Protein AF-A0A815NMY9-F1 (afdb_monomer_lite)

Radius of gyration: 21.34 Å; chains: 1; bounding box: 50×28×68 Å

Foldseek 3Di:
DFDFAAPVRVCVVVVHDDDPVCSVCCVPPVQVPDPQWDWDQDPNGTTIGGRQLDDQDPPNLVRVLVVLVVCVVVVHDFDWLVSQCRVDPVVVSVVSVVVQCVPPQWPWDADPNIITIHGDDPVPDDDDDPVVVVVVVVD

Secondary structure (DSSP, 8-state):
----B-HHHHHHHTT----HHHHHHIIIIITTS-TTEEEEEETTEEEEEE--SS--PSPTTTHHHHHHHHHHHTTPPPEEHHHHHHHS-HHHHHHHHHHHHHSTTEEEEEETTEEEEEE--GGG-----HHHHHHHTT-

Structure (mmCIF, N/CA/C/O backbone):
data_AF-A0A815NMY9-F1
#
_entry.id   AF-A0A815NMY9-F1
#
loop_
_atom_site.group_PDB
_atom_site.id
_atom_site.type_symbol
_atom_site.label_atom_id
_atom_site.label_alt_id
_atom_site.label_comp_id
_atom_site.label_asym_id
_atom_site.label_entity_id
_atom_site.label_seq_id
_atom_site.pdbx_PDB_ins_code
_atom_site.Cartn_x
_atom_site.Cartn_y
_atom_site.Cartn_z
_atom_site.occupancy
_atom_site.B_iso_or_equiv
_atom_site.auth_seq_id
_atom_site.auth_comp_id
_atom_site.auth_asym_id
_atom_site.auth_atom_id
_atom_site.pdbx_PDB_model_num
ATOM 1 N N . GLN A 1 1 ? -2.189 5.456 -15.144 1.00 48.28 1 GLN A N 1
ATOM 2 C CA . GLN A 1 1 ? -1.534 4.223 -15.611 1.00 48.28 1 GLN A CA 1
ATOM 3 C C . GLN A 1 1 ? -0.123 4.649 -15.957 1.00 48.28 1 GLN A C 1
ATOM 5 O O . GLN A 1 1 ? -0.002 5.655 -16.638 1.00 48.28 1 GLN A O 1
ATOM 10 N N . THR A 1 2 ? 0.895 4.048 -15.348 1.00 60.56 2 THR A N 1
ATOM 11 C CA . THR A 1 2 ? 2.294 4.409 -15.610 1.00 60.56 2 THR A CA 1
ATOM 12 C C . THR A 1 2 ? 2.679 3.962 -17.013 1.00 60.56 2 THR A C 1
ATOM 14 O O . THR A 1 2 ? 2.255 2.886 -17.445 1.00 60.56 2 THR A O 1
ATOM 17 N N . ASP A 1 3 ? 3.426 4.806 -17.720 1.00 75.00 3 ASP A N 1
ATOM 18 C CA . ASP A 1 3 ? 3.856 4.519 -19.084 1.00 75.00 3 ASP A CA 1
ATOM 19 C C . ASP A 1 3 ? 4.795 3.312 -19.105 1.00 75.00 3 ASP A C 1
ATOM 21 O O . ASP A 1 3 ? 5.532 3.044 -18.152 1.00 75.00 3 ASP A O 1
ATOM 25 N N . VAL A 1 4 ? 4.726 2.562 -20.199 1.00 82.50 4 VAL A N 1
ATOM 26 C CA . VAL A 1 4 ? 5.595 1.419 -20.469 1.00 82.50 4 VAL A CA 1
ATOM 27 C C . VAL A 1 4 ? 6.827 1.956 -21.194 1.00 82.50 4 VAL A C 1
ATOM 29 O O . VAL A 1 4 ? 6.683 2.470 -22.299 1.00 82.50 4 VAL A O 1
ATOM 32 N N . ILE A 1 5 ? 8.007 1.870 -20.574 1.00 86.56 5 ILE A N 1
ATOM 33 C CA . ILE A 1 5 ? 9.212 2.600 -21.009 1.00 86.56 5 ILE A CA 1
ATOM 34 C C . ILE A 1 5 ? 10.361 1.613 -21.270 1.00 86.56 5 ILE A C 1
ATOM 36 O O . ILE A 1 5 ? 10.485 0.593 -20.587 1.00 86.56 5 ILE A O 1
ATOM 40 N N . LEU A 1 6 ? 11.194 1.885 -22.275 1.00 88.62 6 LEU A N 1
ATOM 41 C CA . LEU A 1 6 ? 12.407 1.106 -22.547 1.00 88.62 6 LEU A CA 1
ATOM 42 C C . LEU A 1 6 ? 13.522 1.433 -21.547 1.00 88.62 6 LEU A C 1
ATOM 44 O O . LEU A 1 6 ? 13.603 2.548 -21.038 1.00 88.62 6 LEU A O 1
ATOM 48 N N . LEU A 1 7 ? 14.436 0.488 -21.308 1.00 84.44 7 LEU A N 1
ATOM 49 C CA . LEU A 1 7 ? 15.607 0.755 -20.462 1.00 84.44 7 LEU A CA 1
ATOM 50 C C . LEU A 1 7 ? 16.412 1.955 -20.982 1.00 84.44 7 LEU A C 1
ATOM 52 O O . LEU A 1 7 ? 16.807 2.810 -20.200 1.00 84.44 7 LEU A O 1
ATOM 56 N N . ASP A 1 8 ? 16.589 2.048 -22.298 1.00 84.44 8 ASP A N 1
ATOM 57 C CA . ASP A 1 8 ? 17.346 3.125 -22.945 1.00 84.44 8 ASP A CA 1
ATOM 58 C C . ASP A 1 8 ? 16.712 4.492 -22.686 1.00 84.44 8 ASP A C 1
ATOM 60 O O . ASP A 1 8 ? 17.407 5.435 -22.320 1.00 84.44 8 ASP A O 1
ATOM 64 N N . GLU A 1 9 ? 15.383 4.567 -22.757 1.00 85.50 9 GLU A N 1
ATOM 65 C CA . GLU A 1 9 ? 14.629 5.780 -22.439 1.00 85.50 9 GLU A CA 1
ATOM 66 C C . GLU A 1 9 ? 14.721 6.134 -20.944 1.00 85.50 9 GLU A C 1
ATOM 68 O O . GLU A 1 9 ? 14.762 7.312 -20.594 1.00 85.50 9 GLU A O 1
ATOM 73 N N . ILE A 1 10 ? 14.761 5.143 -20.042 1.00 85.44 10 ILE A N 1
ATOM 74 C CA . ILE A 1 10 ? 14.959 5.378 -18.600 1.00 85.44 10 ILE A CA 1
ATOM 75 C C . ILE A 1 10 ? 16.356 5.948 -18.343 1.00 85.44 10 ILE A C 1
ATOM 77 O O . ILE A 1 10 ? 16.483 6.911 -17.586 1.00 85.44 10 ILE A O 1
ATOM 81 N N . ILE A 1 11 ? 17.388 5.382 -18.975 1.00 84.06 11 ILE A N 1
ATOM 82 C CA . ILE A 1 11 ? 18.783 5.825 -18.843 1.00 84.06 11 ILE A CA 1
ATOM 83 C C . ILE A 1 11 ? 18.927 7.257 -19.363 1.00 84.06 11 ILE A C 1
ATOM 85 O O . ILE A 1 11 ? 19.458 8.115 -18.655 1.00 84.06 11 ILE A O 1
ATOM 89 N N . GLU A 1 12 ? 18.384 7.526 -20.553 1.00 85.25 12 GLU A N 1
ATOM 90 C CA . GLU A 1 12 ? 18.405 8.843 -21.190 1.00 85.25 12 GLU A CA 1
ATOM 91 C C . GLU A 1 12 ? 17.686 9.895 -20.334 1.00 85.25 12 GLU A C 1
ATOM 93 O O . GLU A 1 12 ? 18.255 10.942 -20.030 1.00 85.25 12 GLU A O 1
ATOM 98 N N . ARG A 1 13 ? 16.467 9.600 -19.856 1.00 84.56 13 ARG A N 1
ATOM 99 C CA . ARG A 1 13 ? 15.689 10.524 -19.005 1.00 84.56 13 ARG A CA 1
ATOM 100 C C . ARG A 1 13 ? 16.311 10.757 -17.633 1.00 84.56 13 ARG A C 1
ATOM 102 O O . ARG A 1 13 ? 16.097 11.813 -17.044 1.00 84.56 13 ARG A O 1
ATOM 109 N N . SER A 1 14 ? 17.038 9.774 -17.111 1.00 80.81 14 SER A N 1
ATOM 110 C CA . SER A 1 14 ? 17.726 9.876 -15.819 1.00 80.81 14 SER A CA 1
ATOM 111 C C . SER A 1 14 ? 19.087 10.569 -15.927 1.00 80.81 14 SER A C 1
ATOM 113 O O . SER A 1 14 ? 19.738 10.769 -14.903 1.00 80.81 14 SER A O 1
ATOM 115 N N . CYS A 1 15 ? 19.526 10.917 -17.145 1.00 79.81 15 CYS A N 1
ATOM 116 C CA . CYS A 1 15 ? 20.859 11.445 -17.436 1.00 79.81 15 CYS A CA 1
ATOM 117 C C . CYS A 1 15 ? 21.987 10.572 -16.851 1.00 79.81 15 CYS A C 1
ATOM 119 O O . CYS A 1 15 ? 23.017 11.088 -16.414 1.00 79.81 15 CYS A O 1
ATOM 121 N N . LEU A 1 16 ? 21.780 9.252 -16.795 1.00 80.44 16 LEU A N 1
ATOM 122 C CA . LEU A 1 16 ? 22.760 8.314 -16.254 1.00 80.44 16 LEU A CA 1
ATOM 123 C C . LEU A 1 16 ? 23.733 7.900 -17.357 1.00 80.44 16 LEU A C 1
ATOM 125 O O . LEU A 1 16 ? 23.320 7.407 -18.404 1.00 80.44 16 LEU A O 1
ATOM 129 N N . THR A 1 17 ? 25.032 8.040 -17.107 1.00 78.75 17 THR A N 1
ATOM 130 C CA . THR A 1 17 ? 26.061 7.446 -17.966 1.00 78.75 17 THR A CA 1
ATOM 131 C C . THR A 1 17 ? 26.354 6.046 -17.448 1.00 78.75 17 THR A C 1
ATOM 133 O O . THR A 1 17 ? 26.934 5.894 -16.376 1.00 78.75 17 THR A O 1
ATOM 136 N N . ILE A 1 18 ? 25.923 5.028 -18.189 1.00 79.38 18 ILE A N 1
ATOM 137 C CA . ILE A 1 18 ? 26.122 3.618 -17.842 1.00 79.38 18 ILE A CA 1
ATOM 138 C C . ILE A 1 18 ? 27.054 3.009 -18.884 1.00 79.38 18 ILE A C 1
ATOM 140 O O . ILE A 1 18 ? 26.853 3.217 -20.084 1.00 79.38 18 ILE A O 1
ATOM 144 N N . ASP A 1 19 ? 28.068 2.271 -18.437 1.00 82.25 19 ASP A N 1
ATOM 145 C CA . ASP A 1 19 ? 28.938 1.528 -19.343 1.00 82.25 19 ASP A CA 1
ATOM 146 C C . ASP A 1 19 ? 28.104 0.469 -20.097 1.00 82.25 19 ASP A C 1
ATOM 148 O O . ASP A 1 19 ? 27.265 -0.206 -19.488 1.00 82.25 19 ASP A O 1
ATOM 152 N N . PRO A 1 20 ? 28.283 0.291 -21.420 1.00 78.00 20 PRO A N 1
ATOM 153 C CA . PRO A 1 20 ? 27.582 -0.746 -22.175 1.00 78.00 20 PRO A CA 1
ATOM 154 C C . PRO A 1 20 ? 27.687 -2.152 -21.563 1.00 78.00 20 PRO A C 1
ATOM 156 O O . PRO A 1 20 ? 26.755 -2.943 -21.715 1.00 78.00 20 PRO A O 1
ATOM 159 N N . SER A 1 21 ? 28.784 -2.453 -20.861 1.00 80.00 21 SER A N 1
ATOM 160 C CA . SER A 1 21 ? 28.983 -3.724 -20.156 1.00 80.00 21 SER A CA 1
ATOM 161 C C . SER A 1 21 ? 28.039 -3.910 -18.958 1.00 80.00 21 SER A C 1
ATOM 163 O O . SER A 1 21 ? 27.520 -5.007 -18.755 1.00 80.00 21 SER A O 1
ATOM 165 N N . ASP A 1 22 ? 27.711 -2.832 -18.244 1.00 80.06 22 ASP A N 1
ATOM 166 C CA . ASP A 1 22 ? 26.804 -2.840 -17.088 1.00 80.06 22 ASP A CA 1
ATOM 167 C C . ASP A 1 22 ? 25.324 -2.795 -17.492 1.00 80.06 22 ASP A C 1
ATOM 169 O O . ASP A 1 22 ? 24.434 -3.139 -16.708 1.00 80.06 22 ASP A O 1
ATOM 173 N N . LYS A 1 23 ? 25.033 -2.397 -18.737 1.00 79.56 23 LYS A N 1
ATOM 174 C CA . LYS A 1 23 ? 23.665 -2.283 -19.261 1.00 79.56 23 LYS A CA 1
ATOM 175 C C . LYS A 1 23 ? 22.922 -3.623 -19.243 1.00 79.56 23 LYS A C 1
ATOM 177 O O . LYS A 1 23 ? 21.722 -3.655 -18.968 1.00 79.56 23 LYS A O 1
ATOM 182 N N . HIS A 1 24 ? 23.628 -4.726 -19.503 1.00 76.56 24 HIS A N 1
ATOM 183 C CA . HIS A 1 24 ? 23.047 -6.067 -19.435 1.00 76.56 24 HIS A CA 1
ATOM 184 C C . HIS A 1 24 ? 22.685 -6.451 -17.994 1.00 76.56 24 HIS A C 1
ATOM 186 O O . HIS A 1 24 ? 21.557 -6.878 -17.742 1.00 76.56 24 HIS A O 1
ATOM 192 N N . SER A 1 25 ? 23.595 -6.213 -17.046 1.00 78.31 25 SER A N 1
ATOM 193 C CA . SER A 1 25 ? 23.379 -6.477 -15.619 1.00 78.31 25 SER A CA 1
ATOM 194 C C . SER A 1 25 ? 22.243 -5.624 -15.047 1.00 78.31 25 SER A C 1
ATOM 196 O O . SER A 1 25 ? 21.405 -6.119 -14.296 1.00 78.31 25 SER A O 1
ATOM 198 N N . LEU A 1 26 ? 22.119 -4.360 -15.467 1.00 74.31 26 LEU A N 1
ATOM 199 C CA . LEU A 1 26 ? 20.978 -3.522 -15.092 1.00 74.31 26 LEU A CA 1
ATOM 200 C C . LEU A 1 26 ? 19.645 -4.097 -15.594 1.00 74.31 26 LEU A C 1
ATOM 202 O O . LEU A 1 26 ? 18.685 -4.190 -14.827 1.00 74.31 26 LEU A O 1
ATOM 206 N N . ALA A 1 27 ? 19.589 -4.499 -16.867 1.00 70.56 27 ALA A N 1
ATOM 207 C CA . ALA A 1 27 ? 18.374 -5.009 -17.499 1.00 70.56 27 ALA A CA 1
ATOM 208 C C . ALA A 1 27 ? 17.897 -6.340 -16.896 1.00 70.56 27 ALA A C 1
ATOM 210 O O . ALA A 1 27 ? 16.692 -6.538 -16.726 1.00 70.56 27 ALA A O 1
ATOM 211 N N . PHE A 1 28 ? 18.830 -7.251 -16.603 1.00 69.38 28 PHE A N 1
ATOM 212 C CA . PHE A 1 28 ? 18.520 -8.635 -16.239 1.00 69.38 28 PHE A CA 1
ATOM 213 C C . PHE A 1 28 ? 18.686 -8.957 -14.756 1.00 69.38 28 PHE A C 1
ATOM 215 O O . PHE A 1 28 ? 17.981 -9.824 -14.254 1.00 69.38 28 PHE A O 1
ATOM 222 N N . GLU A 1 29 ? 19.571 -8.284 -14.031 1.00 73.62 29 GLU A N 1
ATOM 223 C CA . GLU A 1 29 ? 19.781 -8.580 -12.612 1.00 73.62 29 GLU A CA 1
ATOM 224 C C . GLU A 1 29 ? 19.070 -7.550 -11.746 1.00 73.62 29 GLU A C 1
ATOM 226 O O . GLU A 1 29 ? 18.245 -7.909 -10.908 1.00 73.62 29 GLU A O 1
ATOM 231 N N . ALA A 1 30 ? 19.316 -6.260 -11.983 1.00 75.31 30 ALA A N 1
ATOM 232 C CA . ALA A 1 30 ? 18.788 -5.208 -11.120 1.00 75.31 30 ALA A CA 1
ATOM 233 C C . ALA A 1 30 ? 17.283 -4.973 -11.316 1.00 75.31 30 ALA A C 1
ATOM 235 O O . ALA A 1 30 ? 16.560 -4.826 -10.336 1.00 75.31 30 ALA A O 1
ATOM 236 N N . PHE A 1 31 ? 16.788 -4.939 -12.558 1.00 77.94 31 PHE A N 1
ATOM 237 C CA . PHE A 1 31 ? 15.379 -4.618 -12.821 1.00 77.94 31 PHE A CA 1
ATOM 238 C C . PHE A 1 31 ? 14.453 -5.832 -12.677 1.00 77.94 31 PHE A C 1
ATOM 240 O O . PHE A 1 31 ? 13.323 -5.666 -12.226 1.00 77.94 31 PHE A O 1
ATOM 247 N N . LEU A 1 32 ? 14.918 -7.046 -13.000 1.00 75.81 32 LEU A N 1
ATOM 248 C CA . LEU A 1 32 ? 14.118 -8.268 -12.820 1.00 75.81 32 LEU A CA 1
ATOM 249 C C . LEU A 1 32 ? 14.005 -8.703 -11.355 1.00 75.81 32 LEU A C 1
ATOM 251 O O . LEU A 1 32 ? 13.000 -9.301 -10.982 1.00 75.81 32 LEU A O 1
ATOM 255 N N . SER A 1 33 ? 15.006 -8.407 -10.521 1.00 76.06 33 SER A N 1
ATOM 256 C CA . SER A 1 33 ? 14.951 -8.714 -9.084 1.00 76.06 33 SER A CA 1
ATOM 257 C C . SER A 1 33 ? 14.182 -7.673 -8.264 1.00 76.06 33 SER A C 1
ATOM 259 O O . SER A 1 33 ? 13.957 -7.872 -7.070 1.00 76.06 33 SER A O 1
ATOM 261 N N . ASN A 1 34 ? 13.769 -6.562 -8.879 1.00 76.69 34 ASN A N 1
ATOM 262 C CA . ASN A 1 34 ? 13.176 -5.442 -8.171 1.00 76.69 34 ASN A CA 1
ATOM 263 C C . ASN A 1 34 ? 11.647 -5.567 -8.062 1.00 76.69 34 ASN A C 1
ATOM 265 O O . ASN A 1 34 ? 10.926 -5.497 -9.052 1.00 76.69 34 ASN A O 1
ATOM 269 N N . GLU A 1 35 ? 11.138 -5.665 -6.832 1.00 73.75 35 GLU A N 1
ATOM 270 C CA . GLU A 1 35 ? 9.708 -5.853 -6.549 1.00 73.75 35 GLU A CA 1
ATOM 271 C C . GLU A 1 35 ? 8.802 -4.684 -6.985 1.00 73.75 35 GLU A C 1
ATOM 273 O O . GLU A 1 35 ? 7.595 -4.885 -7.160 1.00 73.75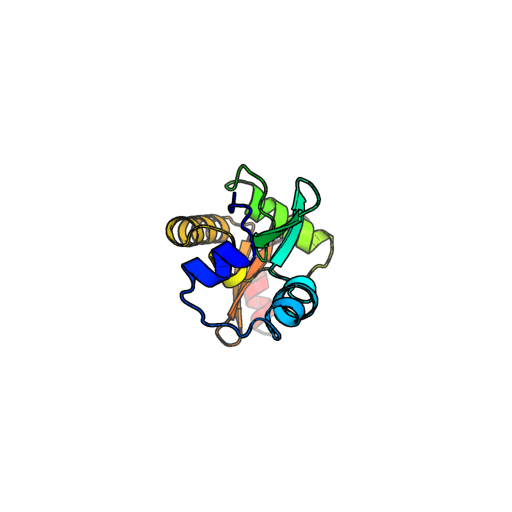 35 GLU A O 1
ATOM 278 N N . ILE A 1 36 ? 9.361 -3.479 -7.172 1.00 76.31 36 ILE A N 1
ATOM 279 C CA . ILE A 1 36 ? 8.628 -2.280 -7.617 1.00 76.31 36 ILE A CA 1
ATOM 280 C C . ILE A 1 36 ? 8.695 -2.055 -9.133 1.00 76.31 36 ILE A C 1
ATOM 282 O O . ILE A 1 36 ? 8.178 -1.055 -9.634 1.00 76.31 36 ILE A O 1
ATOM 286 N N . ILE A 1 37 ? 9.316 -2.968 -9.883 1.00 81.81 37 ILE A N 1
ATOM 287 C CA . ILE A 1 37 ? 9.391 -2.921 -11.344 1.00 81.81 37 ILE A CA 1
ATOM 288 C C . ILE A 1 37 ? 8.694 -4.161 -11.903 1.00 81.81 37 ILE A C 1
ATOM 290 O O . ILE A 1 37 ? 8.953 -5.286 -11.497 1.00 81.81 37 ILE A O 1
ATOM 294 N N . ASP A 1 38 ? 7.774 -3.947 -12.838 1.00 83.75 38 ASP A N 1
ATOM 295 C CA . ASP A 1 38 ? 7.148 -5.005 -13.624 1.00 83.75 38 ASP A CA 1
ATOM 296 C C . ASP A 1 38 ? 7.733 -4.993 -15.037 1.00 83.75 38 ASP A C 1
ATOM 298 O O . ASP A 1 38 ? 7.942 -3.926 -15.627 1.00 83.75 38 ASP A O 1
ATOM 302 N N . VAL A 1 39 ? 7.992 -6.177 -15.589 1.00 84.44 39 VAL A N 1
ATOM 303 C CA . VAL A 1 39 ? 8.556 -6.330 -16.934 1.00 84.44 39 VAL A CA 1
ATOM 304 C C . VAL A 1 39 ? 7.485 -6.870 -17.863 1.00 84.44 39 VAL A C 1
ATOM 306 O O . VAL A 1 39 ? 6.963 -7.968 -17.678 1.00 84.44 39 VAL A O 1
ATOM 309 N N . LYS A 1 40 ? 7.164 -6.093 -18.897 1.00 85.12 40 LYS A N 1
ATOM 310 C CA . LYS A 1 40 ? 6.198 -6.463 -19.929 1.00 85.12 40 LYS A CA 1
ATOM 311 C C . LYS A 1 40 ? 6.909 -6.689 -21.246 1.00 85.12 40 LYS A C 1
ATOM 313 O O . LYS A 1 40 ? 7.613 -5.810 -21.735 1.00 85.12 40 LYS A O 1
ATOM 318 N N . ARG A 1 41 ? 6.663 -7.844 -21.854 1.00 83.06 41 ARG A N 1
ATOM 319 C CA . ARG A 1 41 ? 7.115 -8.130 -23.213 1.00 83.06 41 ARG A CA 1
ATOM 320 C C . ARG A 1 41 ? 6.114 -7.541 -24.205 1.00 83.06 41 ARG A C 1
ATOM 322 O O . ARG A 1 41 ? 4.953 -7.941 -24.216 1.00 83.06 41 ARG A O 1
ATOM 329 N N . VAL A 1 42 ? 6.556 -6.565 -24.992 1.00 83.25 42 VAL A N 1
ATOM 330 C CA . VAL A 1 42 ? 5.754 -5.880 -26.017 1.00 83.25 42 VAL A CA 1
ATOM 331 C C . VAL A 1 42 ? 6.575 -5.876 -27.298 1.00 83.25 42 VAL A C 1
ATOM 333 O O . VAL A 1 42 ? 7.696 -5.376 -27.283 1.00 83.25 42 VAL A O 1
ATOM 336 N N . ASP A 1 43 ? 6.035 -6.451 -28.373 1.00 85.94 43 ASP A N 1
ATOM 337 C CA . ASP A 1 43 ? 6.725 -6.590 -29.667 1.00 85.94 43 ASP A CA 1
ATOM 338 C C . ASP A 1 43 ? 8.101 -7.277 -29.539 1.00 85.94 43 ASP A C 1
ATOM 340 O O . ASP A 1 43 ? 9.101 -6.809 -30.071 1.00 85.94 43 ASP A O 1
ATOM 344 N N . ASP A 1 44 ? 8.165 -8.359 -28.753 1.00 84.25 44 ASP A N 1
ATOM 345 C CA . ASP A 1 44 ? 9.390 -9.111 -28.420 1.00 84.25 44 ASP A CA 1
ATOM 346 C C . ASP A 1 44 ? 10.490 -8.351 -27.664 1.00 84.25 44 ASP A C 1
ATOM 348 O O . ASP A 1 44 ? 11.552 -8.910 -27.386 1.00 84.25 44 ASP A O 1
ATOM 352 N N . ILE A 1 45 ? 10.212 -7.126 -27.223 1.00 84.00 45 ILE A N 1
ATOM 353 C CA . ILE A 1 45 ? 11.136 -6.310 -26.439 1.00 84.00 45 ILE A CA 1
ATOM 354 C C . ILE A 1 45 ? 10.648 -6.229 -24.988 1.00 84.00 45 ILE A C 1
ATOM 356 O O . ILE A 1 45 ? 9.458 -6.034 -24.718 1.00 84.00 45 ILE A O 1
ATOM 360 N N . ASN A 1 46 ? 11.575 -6.364 -24.036 1.00 84.50 46 ASN A N 1
ATOM 361 C CA . ASN A 1 46 ? 11.293 -6.128 -22.622 1.00 84.50 46 ASN A CA 1
ATOM 362 C C . ASN A 1 46 ? 11.137 -4.626 -22.373 1.00 84.50 46 ASN A C 1
ATOM 364 O O . ASN A 1 46 ? 12.066 -3.848 -22.591 1.00 84.50 46 ASN A O 1
ATOM 368 N N . LYS A 1 47 ? 9.961 -4.231 -21.891 1.00 87.31 47 LYS A N 1
ATOM 369 C CA . LYS A 1 47 ? 9.672 -2.875 -21.434 1.00 87.31 47 LYS A CA 1
ATOM 370 C C . LYS A 1 47 ? 9.367 -2.884 -19.942 1.00 87.31 47 LYS A C 1
ATOM 372 O O . LYS A 1 47 ? 8.824 -3.855 -19.414 1.00 87.31 47 LYS A O 1
ATOM 377 N N . PHE A 1 48 ? 9.695 -1.791 -19.273 1.00 86.12 48 PHE A N 1
ATOM 378 C CA . PHE A 1 48 ? 9.644 -1.679 -17.823 1.00 86.12 48 PHE A CA 1
ATOM 379 C C . PHE A 1 48 ? 8.506 -0.757 -17.408 1.00 86.12 48 PHE A C 1
ATOM 381 O O . PHE A 1 48 ? 8.254 0.281 -18.025 1.00 86.12 48 PHE A O 1
ATOM 388 N N . VAL A 1 49 ? 7.795 -1.162 -16.362 1.00 86.00 49 VAL A N 1
ATOM 389 C CA . VAL A 1 49 ? 6.670 -0.424 -15.794 1.00 86.00 49 VAL A CA 1
ATOM 390 C C . VAL A 1 49 ? 6.877 -0.326 -14.297 1.00 86.00 49 VAL A C 1
ATOM 392 O O . VAL A 1 49 ? 7.166 -1.320 -13.639 1.00 86.00 49 VAL A O 1
ATOM 395 N N . TYR A 1 50 ? 6.676 0.862 -13.735 1.00 80.19 50 TYR A N 1
ATOM 396 C CA . TYR A 1 50 ? 6.622 0.994 -12.285 1.00 80.19 50 TYR A CA 1
ATOM 397 C C . TYR A 1 50 ? 5.412 0.234 -11.730 1.00 80.19 50 TYR A C 1
ATOM 399 O O . TYR A 1 50 ? 4.262 0.531 -12.082 1.00 80.19 50 TYR A O 1
ATOM 407 N N . LYS A 1 51 ? 5.691 -0.732 -10.856 1.00 78.06 51 LYS A N 1
ATOM 408 C CA . LYS A 1 51 ? 4.722 -1.514 -10.101 1.00 78.06 51 LYS A CA 1
ATOM 409 C C . LYS A 1 51 ? 4.593 -0.901 -8.707 1.00 78.06 51 LYS A C 1
ATOM 411 O O . LYS A 1 51 ? 5.467 -1.102 -7.866 1.00 78.06 51 LYS A O 1
ATOM 416 N N . PRO A 1 52 ? 3.518 -0.150 -8.436 1.00 70.94 52 PRO A N 1
ATOM 417 C CA . PRO A 1 52 ? 3.318 0.406 -7.110 1.00 70.94 52 PRO A CA 1
ATOM 418 C C . PRO A 1 52 ? 3.139 -0.705 -6.070 1.00 70.94 52 PRO A C 1
ATOM 420 O O . PRO A 1 52 ? 2.620 -1.782 -6.380 1.00 70.94 52 PRO A O 1
ATOM 423 N N . ALA A 1 53 ? 3.503 -0.407 -4.820 1.00 68.06 53 ALA A N 1
ATOM 424 C CA . ALA A 1 53 ? 3.338 -1.314 -3.680 1.00 68.06 53 ALA A CA 1
ATOM 425 C C . ALA A 1 53 ? 1.887 -1.809 -3.525 1.00 68.06 53 ALA A C 1
ATOM 427 O O . ALA A 1 53 ? 1.645 -2.905 -3.016 1.00 68.06 53 ALA A O 1
ATOM 428 N N . ILE A 1 54 ? 0.915 -1.015 -3.995 1.00 71.19 54 ILE A N 1
ATOM 429 C CA . ILE A 1 54 ? -0.497 -1.377 -4.017 1.00 71.19 54 ILE A CA 1
ATOM 430 C C . ILE A 1 54 ? -1.046 -1.291 -5.443 1.00 71.19 54 ILE A C 1
ATOM 432 O O . ILE A 1 54 ? -1.007 -0.257 -6.100 1.00 71.19 54 ILE A O 1
ATOM 436 N N . GLY A 1 55 ? -1.647 -2.375 -5.927 1.00 64.00 55 GLY A N 1
ATOM 437 C CA . GLY A 1 55 ? -2.325 -2.400 -7.224 1.00 64.00 55 GLY A CA 1
ATOM 438 C C . GLY A 1 55 ? -3.755 -1.860 -7.155 1.00 64.00 55 GLY A C 1
ATOM 439 O O . GLY A 1 55 ? -4.697 -2.634 -7.333 1.00 64.00 55 GLY A O 1
ATOM 440 N N . PHE A 1 56 ? -3.961 -0.562 -6.895 1.00 63.59 56 PHE A N 1
ATOM 441 C CA . PHE A 1 56 ? -5.313 0.012 -6.962 1.00 63.59 56 PHE A CA 1
ATOM 442 C C . PHE A 1 56 ? -5.832 -0.032 -8.407 1.00 63.59 56 PHE A C 1
ATOM 444 O O . PHE A 1 56 ? -5.352 0.704 -9.271 1.00 63.59 56 PHE A O 1
ATOM 451 N N . LYS A 1 57 ? -6.834 -0.878 -8.685 1.00 60.22 57 LYS A N 1
ATOM 452 C CA . LYS A 1 57 ? -7.554 -0.828 -9.966 1.00 60.22 57 LYS A CA 1
ATOM 453 C C . LYS A 1 57 ? -8.549 0.335 -9.929 1.00 60.22 57 LYS A C 1
ATOM 455 O O . LYS A 1 57 ? -9.098 0.676 -8.882 1.00 60.22 57 LYS A O 1
ATOM 460 N N . ALA A 1 58 ? -8.762 0.991 -11.066 1.00 52.31 58 ALA A N 1
ATOM 461 C CA . ALA A 1 58 ? -9.774 2.037 -11.159 1.00 52.31 58 ALA A CA 1
ATOM 462 C C . ALA A 1 58 ? -11.187 1.431 -10.979 1.00 52.31 58 ALA A C 1
ATOM 464 O O . ALA A 1 58 ? -11.422 0.335 -11.489 1.00 52.31 58 ALA A O 1
ATOM 465 N N . PRO A 1 59 ? -12.131 2.127 -10.311 1.00 54.06 59 PRO A N 1
ATOM 466 C CA . PRO A 1 59 ? -12.014 3.473 -9.742 1.00 54.06 59 PRO A CA 1
ATOM 467 C C . PRO A 1 59 ? -11.361 3.521 -8.343 1.00 54.06 59 PRO A C 1
ATOM 469 O O . PRO A 1 59 ? -11.779 2.861 -7.394 1.00 54.06 59 PRO A O 1
ATOM 472 N N . ILE A 1 60 ? -10.384 4.425 -8.200 1.00 60.59 60 ILE A N 1
ATOM 473 C CA . ILE A 1 60 ? -9.483 4.578 -7.036 1.00 60.59 60 ILE A CA 1
ATOM 474 C C . ILE A 1 60 ? -10.209 4.957 -5.729 1.00 60.59 60 ILE A C 1
ATOM 476 O O . ILE A 1 60 ? -9.653 4.777 -4.658 1.00 60.59 60 ILE A O 1
ATOM 480 N N . LYS A 1 61 ? -11.442 5.480 -5.763 1.00 60.03 61 LYS A N 1
ATOM 481 C CA . LYS A 1 61 ? -12.141 5.925 -4.537 1.00 60.03 61 LYS A CA 1
ATOM 482 C C . LYS A 1 61 ? -12.648 4.779 -3.657 1.00 60.03 61 LYS A C 1
ATOM 484 O O . LYS A 1 61 ? -12.692 4.935 -2.445 1.00 60.03 61 LYS A O 1
ATOM 489 N N . LEU A 1 62 ? -13.043 3.656 -4.257 1.00 60.12 62 LEU A N 1
ATOM 490 C CA . LEU A 1 62 ? -13.622 2.513 -3.534 1.00 60.12 62 LEU A CA 1
ATOM 491 C C . LEU A 1 62 ? -12.581 1.428 -3.237 1.00 60.12 62 LEU A C 1
ATOM 493 O O . LEU A 1 62 ? -12.716 0.676 -2.276 1.00 60.12 62 LEU A O 1
ATOM 497 N N . TYR A 1 63 ? -11.519 1.390 -4.042 1.00 71.75 63 TYR A N 1
ATOM 498 C CA . TYR A 1 63 ? -10.495 0.357 -3.980 1.00 71.75 63 TYR A CA 1
ATOM 499 C C . TYR A 1 63 ? -9.667 0.327 -2.682 1.00 71.75 63 TYR A C 1
ATOM 501 O O . TYR A 1 63 ? -9.325 -0.766 -2.243 1.00 71.75 63 TYR A O 1
ATOM 509 N N . PRO A 1 64 ? -9.338 1.461 -2.035 1.00 77.62 64 PRO A N 1
ATOM 510 C CA . PRO A 1 64 ? -8.525 1.458 -0.827 1.00 77.62 64 PRO A CA 1
ATOM 511 C C . PRO A 1 64 ? -9.187 0.739 0.343 1.00 77.62 64 PRO A C 1
ATOM 513 O O . PRO A 1 64 ? -8.545 -0.094 0.973 1.00 77.62 64 PRO A O 1
ATOM 516 N N . LEU A 1 65 ? -10.480 0.971 0.584 1.00 84.38 65 LEU A N 1
ATOM 517 C CA . LEU A 1 65 ? -11.198 0.285 1.659 1.00 84.38 65 LEU A CA 1
ATOM 518 C C . LEU A 1 65 ? -11.387 -1.204 1.350 1.00 84.38 65 LEU A C 1
ATOM 520 O O . LEU A 1 65 ? -11.103 -2.044 2.200 1.00 84.38 65 LEU A O 1
ATOM 524 N N . SER A 1 66 ? -11.808 -1.547 0.126 1.00 84.38 66 SER A N 1
ATOM 525 C CA . SER A 1 66 ? -11.959 -2.952 -0.276 1.00 84.38 66 SER A CA 1
ATOM 526 C C . SER A 1 66 ? -10.628 -3.703 -0.261 1.00 84.38 66 SER A C 1
ATOM 528 O O . SER A 1 66 ? -10.595 -4.886 0.057 1.00 84.38 66 SER A O 1
ATOM 530 N N . HIS A 1 67 ? -9.523 -3.025 -0.577 1.00 85.12 67 HIS A N 1
ATOM 531 C CA . HIS A 1 67 ? -8.190 -3.609 -0.517 1.00 85.12 67 HIS A CA 1
ATOM 532 C C . HIS A 1 67 ? -7.741 -3.835 0.928 1.00 85.12 67 HIS A C 1
ATOM 534 O O . HIS A 1 67 ? -7.280 -4.926 1.240 1.00 85.12 67 HIS A O 1
ATOM 540 N N . LEU A 1 68 ? -7.930 -2.860 1.827 1.00 88.38 68 LEU A N 1
ATOM 541 C CA . LEU A 1 68 ? -7.650 -3.042 3.257 1.00 88.38 68 LEU A CA 1
ATOM 542 C C . LEU A 1 68 ? -8.459 -4.206 3.846 1.00 88.38 68 LEU A C 1
ATOM 544 O O . LEU A 1 68 ? -7.899 -5.032 4.562 1.00 88.38 68 LEU A O 1
ATOM 548 N N . LYS A 1 69 ? -9.747 -4.298 3.494 1.00 88.38 69 LYS A N 1
ATOM 549 C CA . LYS A 1 69 ? -10.620 -5.405 3.891 1.00 88.38 69 LYS A CA 1
ATOM 550 C C . LYS A 1 69 ? -10.114 -6.750 3.363 1.00 88.38 69 LYS A C 1
ATOM 552 O O . LYS A 1 69 ? -9.910 -7.664 4.149 1.00 88.38 69 LYS A O 1
ATOM 557 N N . SER A 1 70 ? -9.837 -6.852 2.063 1.00 87.44 70 SER A N 1
ATOM 558 C CA . SER A 1 70 ? -9.336 -8.090 1.452 1.00 87.44 70 SER A CA 1
ATOM 559 C C . SER A 1 70 ? -8.010 -8.547 2.067 1.00 87.44 70 SER A C 1
ATOM 561 O O . SER A 1 70 ? -7.836 -9.733 2.318 1.00 87.44 70 SER A O 1
ATOM 563 N N . ARG A 1 71 ? -7.088 -7.624 2.367 1.00 88.31 71 ARG A N 1
ATOM 564 C CA . ARG A 1 71 ? -5.831 -7.970 3.045 1.00 88.31 71 ARG A CA 1
ATOM 565 C C . ARG A 1 71 ? -6.054 -8.452 4.472 1.00 88.31 71 ARG A C 1
ATOM 567 O O . ARG A 1 71 ? -5.375 -9.378 4.898 1.00 88.31 71 ARG A O 1
ATOM 574 N N . HIS A 1 72 ? -6.987 -7.836 5.198 1.00 88.62 72 HIS A N 1
ATOM 575 C CA . HIS A 1 72 ? -7.377 -8.296 6.528 1.00 88.62 72 HIS A CA 1
ATOM 576 C C . HIS A 1 72 ? -7.940 -9.724 6.479 1.00 88.62 72 HIS A C 1
ATOM 578 O O . HIS A 1 72 ? -7.468 -10.584 7.218 1.00 88.62 72 HIS A O 1
ATOM 584 N N . GLU A 1 73 ? -8.870 -9.991 5.558 1.00 88.06 73 GLU A N 1
ATOM 585 C CA . GLU A 1 73 ? -9.485 -11.311 5.353 1.00 88.06 73 GLU A CA 1
ATOM 586 C C . GLU A 1 73 ? -8.462 -12.383 4.943 1.00 88.06 73 GLU A C 1
ATOM 588 O O . GLU A 1 73 ? -8.547 -13.522 5.394 1.00 88.06 73 GLU A O 1
ATOM 593 N N . SER A 1 74 ? -7.460 -12.016 4.141 1.00 89.62 74 SER A N 1
ATOM 594 C CA . SER A 1 74 ? -6.373 -12.908 3.713 1.00 89.62 74 SER A CA 1
ATOM 595 C C . SER A 1 74 ? -5.204 -12.999 4.708 1.00 89.62 74 SER A C 1
ATOM 597 O O . SER A 1 74 ? -4.200 -13.641 4.403 1.00 89.62 74 SER A O 1
ATOM 599 N N . CYS A 1 75 ? -5.286 -12.337 5.870 1.00 85.44 75 CYS A N 1
ATOM 600 C CA . CYS A 1 75 ? -4.187 -12.211 6.839 1.00 85.44 75 CYS A CA 1
ATOM 601 C C . CYS A 1 75 ? -2.865 -11.711 6.220 1.00 85.44 75 CYS A C 1
ATOM 603 O O . CYS A 1 75 ? -1.768 -12.102 6.624 1.00 85.44 75 CYS A O 1
ATOM 605 N N . GLU A 1 76 ? -2.960 -10.832 5.227 1.00 86.19 76 GLU A N 1
ATOM 606 C CA . GLU A 1 76 ? -1.800 -10.238 4.584 1.00 86.19 76 GLU A CA 1
ATOM 607 C C . GLU A 1 76 ? -1.194 -9.107 5.424 1.00 86.19 76 GLU A C 1
ATOM 609 O O . GLU A 1 76 ? -1.818 -8.528 6.316 1.00 86.19 76 GLU A O 1
ATOM 614 N N . ARG A 1 77 ? 0.042 -8.730 5.077 1.00 84.00 77 ARG A N 1
ATOM 615 C CA . ARG A 1 77 ? 0.734 -7.579 5.664 1.00 84.00 77 ARG A CA 1
ATOM 616 C C . ARG A 1 77 ? -0.141 -6.317 5.637 1.00 84.00 77 ARG A C 1
ATOM 618 O O . ARG A 1 77 ? -0.770 -6.006 4.626 1.00 84.00 77 ARG A O 1
ATOM 625 N N . ALA A 1 78 ? -0.108 -5.566 6.738 1.00 86.44 78 ALA A N 1
ATOM 626 C CA . ALA A 1 78 ? -0.804 -4.292 6.871 1.00 86.44 78 ALA A CA 1
ATOM 627 C C . ALA A 1 78 ? -0.268 -3.228 5.899 1.00 86.44 78 ALA A C 1
ATOM 629 O O . ALA A 1 78 ? 0.928 -3.178 5.596 1.00 86.44 78 ALA A O 1
ATOM 630 N N . VAL A 1 79 ? -1.165 -2.354 5.450 1.00 89.19 79 VAL A N 1
ATOM 631 C CA . VAL A 1 79 ? -0.860 -1.282 4.499 1.00 89.19 79 VAL A CA 1
ATOM 632 C C . VAL A 1 79 ? -0.377 -0.054 5.250 1.00 89.19 79 VAL A C 1
ATOM 634 O O . VAL A 1 79 ? -1.017 0.405 6.195 1.00 89.19 79 VAL A O 1
ATOM 637 N N . THR A 1 80 ? 0.741 0.512 4.818 1.00 90.25 80 THR A N 1
ATOM 638 C CA . THR A 1 80 ? 1.251 1.765 5.367 1.00 90.25 80 THR A CA 1
ATOM 639 C C . THR A 1 80 ? 0.713 2.968 4.602 1.00 90.25 80 THR A C 1
ATOM 641 O O . THR A 1 80 ? 0.327 2.892 3.436 1.00 90.25 80 THR A O 1
ATOM 644 N N . VAL A 1 81 ? 0.724 4.127 5.258 1.00 89.88 81 VAL A N 1
ATOM 645 C CA . VAL A 1 81 ? 0.448 5.411 4.601 1.00 89.88 81 VAL A CA 1
ATOM 646 C C . VAL A 1 81 ? 1.446 5.676 3.464 1.00 89.88 81 VAL A C 1
ATOM 648 O O . VAL A 1 81 ? 1.069 6.248 2.442 1.00 89.88 81 VAL A O 1
ATOM 651 N 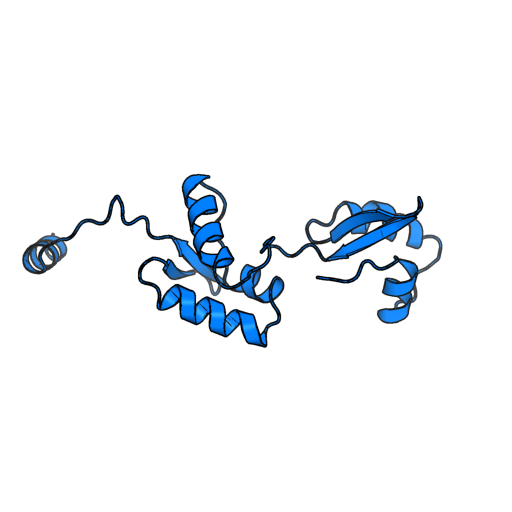N . GLY A 1 82 ? 2.700 5.233 3.626 1.00 87.62 82 GLY A N 1
ATOM 652 C CA . GLY A 1 82 ? 3.727 5.299 2.583 1.00 87.62 82 GLY A CA 1
ATOM 653 C C . GLY A 1 82 ? 3.313 4.531 1.331 1.00 87.62 82 GLY A C 1
ATOM 654 O O . GLY A 1 82 ? 3.275 5.113 0.254 1.00 87.62 82 GLY A O 1
ATOM 655 N N . ASP A 1 83 ? 2.851 3.290 1.498 1.00 85.56 83 ASP A N 1
ATOM 656 C CA . ASP A 1 83 ? 2.426 2.439 0.379 1.00 85.56 83 ASP A CA 1
ATOM 657 C C . ASP A 1 83 ? 1.318 3.104 -0.467 1.00 85.56 83 ASP A C 1
ATOM 659 O O . ASP A 1 83 ? 1.312 3.003 -1.696 1.00 85.56 83 ASP A O 1
ATOM 663 N N . ILE A 1 84 ? 0.389 3.838 0.163 1.00 84.88 84 ILE A N 1
ATOM 664 C CA . ILE A 1 84 ? -0.659 4.593 -0.550 1.00 84.88 84 ILE A CA 1
ATOM 665 C C . ILE A 1 84 ? -0.081 5.809 -1.284 1.00 84.88 84 ILE A C 1
ATOM 667 O O . ILE A 1 84 ? -0.460 6.064 -2.431 1.00 84.88 84 ILE A O 1
ATOM 671 N N . ARG A 1 85 ? 0.821 6.560 -0.641 1.00 85.50 85 ARG A N 1
ATOM 672 C CA . ARG A 1 85 ? 1.471 7.748 -1.223 1.00 85.50 85 ARG A CA 1
ATOM 673 C C . ARG A 1 85 ? 2.386 7.412 -2.398 1.00 85.50 85 ARG A C 1
ATOM 675 O O . ARG A 1 85 ? 2.486 8.223 -3.311 1.00 85.50 85 ARG A O 1
ATOM 682 N N . ASP A 1 86 ? 2.992 6.231 -2.389 1.00 79.44 86 ASP A N 1
ATOM 683 C CA . ASP A 1 86 ? 3.840 5.742 -3.481 1.00 79.44 86 ASP A CA 1
ATOM 684 C C . ASP A 1 86 ? 3.001 5.228 -4.661 1.00 79.44 86 ASP A C 1
ATOM 686 O O . ASP A 1 86 ? 3.423 5.254 -5.815 1.00 79.44 86 ASP A O 1
ATOM 690 N N . THR A 1 87 ? 1.765 4.806 -4.387 1.00 75.69 87 THR A N 1
ATOM 691 C CA . THR A 1 87 ? 0.856 4.262 -5.401 1.00 75.69 87 THR A CA 1
ATOM 692 C C . THR A 1 87 ? 0.058 5.338 -6.138 1.00 75.69 87 THR A C 1
ATOM 694 O O . THR A 1 87 ? -0.220 5.222 -7.334 1.00 75.69 87 THR A O 1
ATOM 697 N N . ILE A 1 88 ? -0.389 6.367 -5.422 1.00 74.50 88 ILE A N 1
ATOM 698 C CA . ILE A 1 88 ? -1.296 7.392 -5.940 1.00 74.50 88 ILE A CA 1
ATOM 699 C C . ILE A 1 88 ? -0.550 8.722 -5.971 1.00 74.50 88 ILE A C 1
ATOM 701 O O . ILE A 1 88 ? 0.184 9.034 -5.043 1.00 74.50 88 ILE A O 1
ATOM 70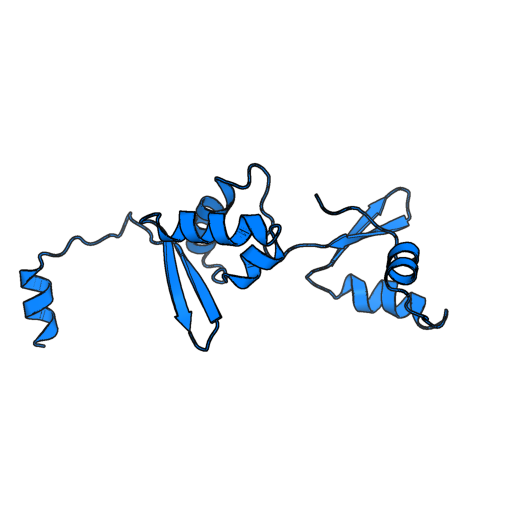5 N N . LEU A 1 89 ? -0.791 9.549 -6.999 1.00 69.44 89 LEU A N 1
ATOM 706 C CA . LEU A 1 89 ? -0.293 10.929 -7.043 1.00 69.44 89 LEU A CA 1
ATOM 707 C C . LEU A 1 89 ? -0.449 11.602 -5.673 1.00 69.44 89 LEU A C 1
ATOM 709 O O . LEU A 1 89 ? -1.562 11.673 -5.147 1.00 69.44 89 LEU A O 1
ATOM 713 N N . LYS A 1 90 ? 0.658 12.119 -5.133 1.00 65.38 90 LYS A N 1
ATOM 714 C CA . LYS A 1 90 ? 0.772 12.630 -3.757 1.00 65.38 90 LYS A CA 1
ATOM 715 C C . LYS A 1 90 ? -0.391 13.543 -3.343 1.00 65.38 90 LYS A C 1
ATOM 717 O O . LYS A 1 90 ? -0.972 13.350 -2.283 1.00 65.38 90 LYS A O 1
ATOM 722 N N . ALA A 1 91 ? -0.812 14.453 -4.228 1.00 64.50 91 ALA A N 1
ATOM 723 C CA . ALA A 1 91 ? -1.929 15.379 -3.994 1.00 64.50 91 ALA A CA 1
ATOM 724 C C . ALA A 1 91 ? -3.298 14.699 -3.771 1.00 64.50 91 ALA A C 1
ATOM 726 O O . ALA A 1 91 ? -4.191 15.281 -3.164 1.00 64.50 91 ALA A O 1
ATOM 727 N N . ARG A 1 92 ? -3.489 13.474 -4.273 1.00 76.38 92 ARG A N 1
ATOM 728 C CA . ARG A 1 92 ? -4.707 12.672 -4.076 1.00 76.38 92 ARG A CA 1
ATOM 729 C C . ARG A 1 92 ? -4.567 11.659 -2.943 1.00 76.38 92 ARG A C 1
ATOM 731 O O . ARG A 1 92 ? -5.585 11.272 -2.378 1.00 76.38 92 ARG A O 1
ATOM 738 N N . ALA A 1 93 ? -3.345 11.238 -2.620 1.00 83.19 93 ALA A N 1
ATOM 739 C CA . ALA A 1 93 ? -3.094 10.242 -1.586 1.00 83.19 93 ALA A CA 1
ATOM 740 C C . ALA A 1 93 ? -3.591 10.719 -0.215 1.00 83.19 93 ALA A C 1
ATOM 742 O O . ALA A 1 93 ? -4.375 10.015 0.416 1.00 83.19 93 ALA A O 1
ATOM 743 N N . ASP A 1 94 ? -3.222 11.934 0.204 1.00 87.06 94 ASP A N 1
ATOM 744 C CA . ASP A 1 94 ? -3.601 12.458 1.525 1.00 87.06 94 ASP A CA 1
ATOM 745 C C . ASP A 1 94 ? -5.126 12.604 1.668 1.00 87.06 94 ASP A C 1
ATOM 747 O O . ASP A 1 94 ? -5.697 12.178 2.665 1.00 87.06 94 ASP A O 1
ATOM 751 N N . SER A 1 95 ? -5.820 13.075 0.624 1.00 86.06 95 SER A N 1
ATOM 752 C CA . SER A 1 95 ? -7.289 13.151 0.626 1.00 86.06 95 SER A CA 1
ATOM 753 C C . SER A 1 95 ? -7.959 11.778 0.767 1.00 86.06 95 SER A C 1
ATOM 755 O O . SER A 1 95 ? -8.996 11.665 1.424 1.00 86.06 95 SER A O 1
ATOM 757 N N . ILE A 1 96 ? -7.389 10.734 0.160 1.00 86.25 96 ILE A N 1
ATOM 758 C CA . ILE A 1 96 ? -7.892 9.360 0.280 1.00 86.25 96 ILE A CA 1
ATOM 759 C C . ILE A 1 96 ? -7.631 8.823 1.685 1.00 86.25 96 ILE A C 1
ATOM 761 O O . ILE A 1 96 ? -8.536 8.253 2.288 1.00 86.25 96 ILE A O 1
ATOM 765 N N . ILE A 1 97 ? -6.427 9.032 2.215 1.00 89.00 97 ILE A N 1
ATOM 766 C CA . ILE A 1 97 ? -6.054 8.625 3.573 1.00 89.00 97 ILE A CA 1
ATOM 767 C C . ILE A 1 97 ? -6.985 9.287 4.594 1.00 89.00 97 ILE A C 1
ATOM 769 O O . ILE A 1 97 ? -7.560 8.596 5.431 1.00 89.00 97 ILE A O 1
ATOM 773 N N . ASP A 1 98 ? -7.220 10.593 4.474 1.00 89.31 98 ASP A N 1
ATOM 774 C CA . ASP A 1 98 ? -8.144 11.323 5.341 1.00 89.31 98 ASP A CA 1
ATOM 775 C C . ASP A 1 98 ? -9.574 10.794 5.222 1.00 89.31 98 ASP A C 1
ATOM 777 O O . ASP A 1 98 ? -10.269 10.647 6.227 1.00 89.31 98 ASP A O 1
ATOM 781 N N . SER A 1 99 ? -10.026 10.477 4.005 1.00 88.38 99 SER A N 1
ATOM 782 C CA . SER A 1 99 ? -11.344 9.876 3.789 1.00 88.38 99 SER A CA 1
ATOM 783 C C . SER A 1 99 ? -11.462 8.492 4.432 1.00 88.38 99 SER A C 1
ATOM 785 O O . SER A 1 99 ? -12.527 8.164 4.950 1.00 88.38 99 SER A O 1
ATOM 787 N N . LEU A 1 100 ? -10.399 7.684 4.405 1.00 88.50 100 LEU A N 1
ATOM 788 C CA . LEU A 1 10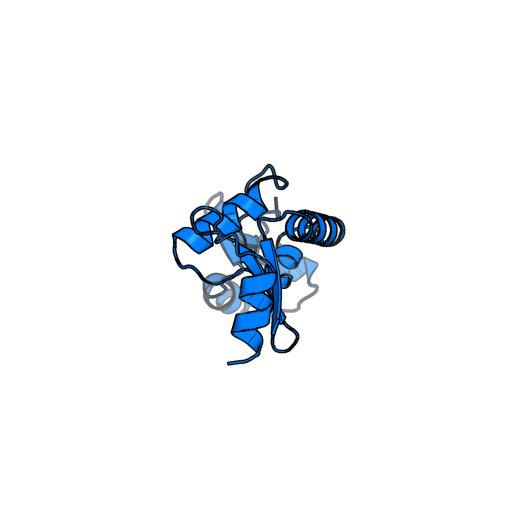0 ? -10.368 6.366 5.037 1.00 88.50 100 LEU A CA 1
ATOM 789 C C . LEU A 1 100 ? -10.393 6.486 6.557 1.00 88.50 100 LEU A C 1
ATOM 791 O O . LEU A 1 100 ? -11.193 5.816 7.190 1.00 88.50 100 LEU A O 1
ATOM 795 N N . ILE A 1 101 ? -9.585 7.366 7.145 1.00 89.31 101 ILE A N 1
ATOM 796 C CA . ILE A 1 101 ? -9.515 7.541 8.606 1.00 89.31 101 ILE A CA 1
ATOM 797 C C . ILE A 1 101 ? -10.804 8.156 9.162 1.00 89.31 101 ILE A C 1
ATOM 799 O O . ILE A 1 101 ? -11.210 7.852 10.279 1.00 89.31 101 ILE A O 1
ATOM 803 N N . LYS A 1 102 ? -11.466 9.023 8.387 1.00 87.88 102 LYS A N 1
ATOM 804 C CA . LYS A 1 102 ? -12.811 9.512 8.721 1.00 87.88 102 LYS A CA 1
ATOM 805 C C . LYS A 1 102 ? -13.868 8.421 8.589 1.00 87.88 102 LYS A C 1
ATOM 807 O O . LYS A 1 102 ? -14.924 8.534 9.210 1.00 87.88 102 LYS A O 1
ATOM 812 N N . SER A 1 103 ? -13.614 7.388 7.783 1.00 83.31 103 SER A N 1
ATOM 813 C CA . SER A 1 103 ? -14.458 6.203 7.791 1.00 83.31 103 SER A CA 1
ATOM 814 C C . SER A 1 103 ? -14.259 5.481 9.113 1.00 83.31 103 SER A C 1
ATOM 816 O O . SER A 1 103 ? -13.151 5.263 9.592 1.00 83.31 103 SER A O 1
ATOM 818 N N . SER A 1 104 ? -15.360 5.055 9.696 1.00 80.19 104 SER A N 1
ATOM 819 C CA . SER A 1 104 ? -15.355 4.328 10.955 1.00 80.19 104 SER A CA 1
ATOM 820 C C . SER A 1 104 ? -14.941 2.847 10.805 1.00 80.19 104 SER A C 1
ATOM 822 O O . SER A 1 104 ? -15.150 2.059 11.725 1.00 80.19 104 SER A O 1
ATOM 824 N N . ASP A 1 105 ? -14.408 2.479 9.636 1.00 87.69 105 ASP A N 1
ATOM 825 C CA . ASP A 1 105 ? -13.974 1.132 9.245 1.00 87.69 105 ASP A CA 1
ATOM 826 C C . ASP A 1 105 ? -12.446 1.018 9.159 1.00 87.69 105 ASP A C 1
ATOM 828 O O . ASP A 1 105 ? -11.922 -0.056 8.872 1.00 87.69 105 ASP A O 1
ATOM 832 N N . VAL A 1 106 ? -11.716 2.117 9.375 1.00 90.94 106 VAL A N 1
ATOM 833 C CA . VAL A 1 106 ? -10.254 2.142 9.297 1.00 90.94 106 VAL A CA 1
ATOM 834 C C . VAL A 1 106 ? -9.684 2.896 10.488 1.00 90.94 106 VAL A C 1
ATOM 836 O O . VAL A 1 106 ? -10.130 3.993 10.814 1.00 90.94 106 VAL A O 1
ATOM 839 N N . VAL A 1 107 ? -8.647 2.338 11.109 1.00 91.31 107 VAL A N 1
ATOM 840 C CA . VAL A 1 107 ? -7.846 3.027 12.125 1.00 91.31 107 VAL A CA 1
ATOM 841 C C . VAL A 1 107 ? -6.428 3.242 11.617 1.00 91.31 107 VAL A C 1
ATOM 843 O O . VAL A 1 107 ? -5.816 2.347 11.031 1.00 91.31 107 VAL A O 1
ATOM 846 N N . LYS A 1 108 ? -5.895 4.443 11.857 1.00 93.62 108 LYS A N 1
ATOM 847 C CA . LYS A 1 108 ? -4.476 4.741 11.667 1.00 93.62 108 LYS A CA 1
ATOM 848 C C . LYS A 1 108 ? -3.740 4.557 12.987 1.00 93.62 108 LYS A C 1
ATOM 850 O O . LYS A 1 108 ? -4.092 5.190 13.979 1.00 93.62 108 LYS A O 1
ATOM 855 N N . VAL A 1 109 ? -2.693 3.742 12.976 1.00 93.19 109 VAL A N 1
ATOM 856 C CA . VAL A 1 109 ? -1.801 3.531 14.118 1.00 93.19 109 VAL A CA 1
ATOM 857 C C . VAL A 1 109 ? -0.399 3.979 13.734 1.00 93.19 109 VAL A C 1
ATOM 859 O O . VAL A 1 109 ? 0.097 3.652 12.656 1.00 93.19 109 VAL A O 1
ATOM 862 N N . THR A 1 110 ? 0.255 4.711 14.629 1.00 93.56 110 THR A N 1
ATOM 863 C CA . THR A 1 110 ? 1.644 5.137 14.450 1.00 93.56 110 THR A CA 1
ATOM 864 C C . THR A 1 110 ? 2.551 4.273 15.317 1.00 93.56 110 THR A C 1
ATOM 866 O O . THR A 1 110 ? 2.404 4.257 16.534 1.00 93.56 110 THR A O 1
ATOM 869 N N . ASN A 1 111 ? 3.510 3.579 14.703 1.00 84.25 111 ASN A N 1
ATOM 870 C CA . ASN A 1 111 ? 4.528 2.788 15.395 1.00 84.25 111 ASN A CA 1
ATOM 871 C C . ASN A 1 111 ? 5.914 3.124 14.826 1.00 84.25 111 ASN A C 1
ATOM 873 O O . ASN A 1 111 ? 6.125 3.024 13.619 1.00 84.25 111 ASN A O 1
ATOM 877 N N . ASN A 1 112 ? 6.864 3.534 15.672 1.00 85.50 112 ASN A N 1
ATOM 878 C CA . ASN A 1 112 ? 8.247 3.839 15.273 1.00 85.50 112 ASN A CA 1
ATOM 879 C C . ASN A 1 112 ? 8.354 4.765 14.044 1.00 85.50 112 ASN A C 1
ATOM 881 O O . ASN A 1 112 ? 9.106 4.493 13.109 1.00 85.50 112 ASN A O 1
ATOM 885 N N . LYS A 1 113 ? 7.583 5.864 14.037 1.00 85.81 113 LYS A N 1
ATOM 886 C CA . LYS A 1 113 ? 7.478 6.844 12.930 1.00 85.81 113 LYS A CA 1
ATOM 887 C C . LYS A 1 113 ? 6.850 6.310 11.633 1.00 85.81 113 LYS A C 1
ATOM 889 O O . LYS A 1 113 ? 6.775 7.051 10.658 1.00 85.81 113 LYS A O 1
ATOM 894 N N . LYS A 1 114 ? 6.375 5.062 11.607 1.00 89.06 114 LYS A N 1
ATOM 895 C CA . LYS A 1 114 ? 5.600 4.506 10.494 1.00 89.06 114 LYS A CA 1
ATOM 896 C C . LYS A 1 114 ? 4.114 4.581 10.816 1.00 89.06 114 LYS A C 1
ATOM 898 O O . LYS A 1 114 ? 3.678 4.141 11.877 1.00 89.06 114 LYS A O 1
ATOM 903 N N . GLU A 1 115 ? 3.349 5.136 9.887 1.00 93.94 115 GLU A N 1
ATOM 904 C CA . GLU A 1 115 ? 1.892 5.192 9.965 1.00 93.94 115 GLU A CA 1
ATOM 905 C C . GLU A 1 115 ? 1.296 4.009 9.192 1.00 93.94 115 GLU A C 1
ATOM 907 O O . GLU A 1 115 ? 1.577 3.826 8.003 1.00 93.94 115 GLU A O 1
ATOM 912 N N . VAL A 1 116 ? 0.480 3.207 9.872 1.00 92.19 116 VAL A N 1
ATOM 913 C CA . VAL A 1 116 ? -0.135 1.980 9.352 1.00 92.19 116 VAL A CA 1
ATOM 914 C C 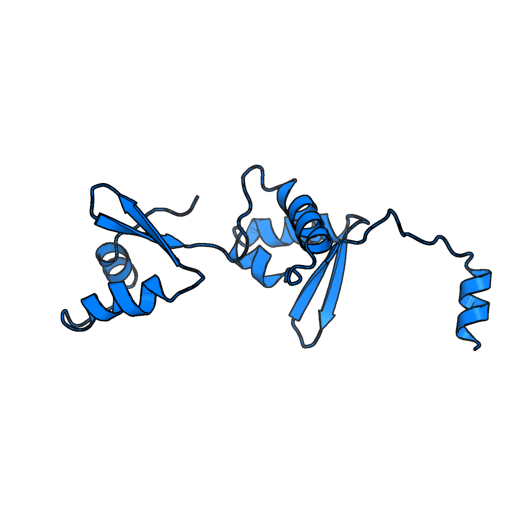. VAL A 1 116 ? -1.652 2.110 9.411 1.00 92.19 116 VAL A C 1
ATOM 916 O O . VAL A 1 116 ? -2.192 2.645 10.378 1.00 92.19 116 VAL A O 1
ATOM 919 N N . LEU A 1 117 ? -2.335 1.630 8.376 1.00 92.19 117 LEU A N 1
ATOM 920 C CA . LEU A 1 117 ? -3.788 1.605 8.277 1.00 92.19 117 LEU A CA 1
ATOM 921 C C . LEU A 1 117 ? -4.291 0.176 8.481 1.00 92.19 117 LEU A C 1
ATOM 923 O O . LEU A 1 117 ? -3.857 -0.748 7.792 1.00 92.19 117 LEU A O 1
ATOM 927 N N . PHE A 1 118 ? -5.233 0.010 9.406 1.00 91.12 118 PHE A N 1
ATOM 928 C CA . PHE A 1 118 ? -5.890 -1.263 9.686 1.00 91.12 118 PHE A CA 1
ATOM 929 C C . PHE A 1 118 ? -7.375 -1.173 9.371 1.00 91.12 118 PHE A C 1
ATOM 931 O O . PHE A 1 118 ? -8.023 -0.192 9.735 1.00 91.12 118 PHE A O 1
ATOM 938 N N . TYR A 1 119 ? -7.908 -2.210 8.728 1.00 91.56 119 TYR A N 1
ATOM 939 C CA . TYR A 1 119 ? -9.348 -2.399 8.603 1.00 91.56 119 TYR A CA 1
ATOM 940 C C . TYR A 1 119 ? -9.926 -2.874 9.940 1.00 91.56 119 TYR A C 1
ATOM 942 O O . TYR A 1 119 ? -9.347 -3.744 10.591 1.00 91.56 119 TYR A O 1
ATOM 950 N N . ILE A 1 120 ? -11.058 -2.302 10.337 1.00 88.50 120 ILE A N 1
ATOM 951 C CA . ILE A 1 120 ? -11.819 -2.720 11.510 1.00 88.50 120 ILE A CA 1
ATOM 952 C C . ILE A 1 120 ? -12.950 -3.620 11.029 1.00 88.50 120 ILE A C 1
ATOM 954 O O . ILE A 1 120 ? -13.892 -3.149 10.387 1.00 88.50 120 ILE A O 1
ATOM 958 N N . ASP A 1 121 ? -12.886 -4.902 11.381 1.00 85.31 121 ASP A N 1
ATOM 959 C CA . ASP A 1 121 ? -14.010 -5.796 11.144 1.00 85.31 121 ASP A CA 1
ATOM 960 C C . ASP A 1 121 ? -15.147 -5.506 12.130 1.00 85.31 121 ASP A C 1
ATOM 962 O O . ASP A 1 121 ? -15.052 -5.718 13.342 1.00 85.31 121 ASP A O 1
ATOM 966 N N . ARG A 1 122 ? -16.254 -5.007 11.585 1.00 81.50 122 ARG A N 1
ATOM 967 C CA . ARG A 1 122 ? -17.457 -4.692 12.354 1.00 81.50 122 ARG A CA 1
ATOM 968 C C . ARG A 1 122 ? -18.303 -5.898 12.699 1.00 81.50 122 ARG A C 1
ATOM 970 O O . ARG A 1 122 ? -19.133 -5.773 13.597 1.00 81.50 122 ARG A O 1
ATOM 977 N N . ALA A 1 123 ? -18.109 -7.034 12.030 1.00 80.56 123 ALA A N 1
ATOM 978 C CA . ALA A 1 123 ? -18.807 -8.263 12.387 1.00 80.56 123 ALA A CA 1
ATOM 979 C C . ALA A 1 123 ? -18.528 -8.652 13.849 1.00 80.56 123 ALA A C 1
ATOM 981 O O . ALA A 1 123 ? -19.396 -9.213 14.515 1.00 80.56 123 ALA A O 1
ATOM 982 N N . TYR A 1 124 ? -17.360 -8.261 14.368 1.00 77.69 124 TYR A N 1
ATOM 983 C CA . TYR A 1 124 ? -16.919 -8.525 15.737 1.00 77.69 124 TYR A CA 1
ATOM 984 C C . TYR A 1 124 ? -16.880 -7.271 16.621 1.00 77.69 124 TYR A C 1
ATOM 986 O O . TYR A 1 124 ? -16.263 -7.278 17.686 1.00 77.69 124 TYR A O 1
ATOM 994 N N . ALA A 1 125 ? -17.535 -6.178 16.212 1.00 75.38 125 ALA A N 1
ATOM 995 C CA . ALA A 1 125 ? -17.564 -4.959 17.012 1.00 75.38 125 ALA A CA 1
ATOM 996 C C . ALA A 1 125 ? -18.408 -5.159 18.281 1.00 75.38 125 ALA A C 1
ATOM 998 O O . ALA A 1 125 ? -19.640 -5.161 18.245 1.00 75.38 125 ALA A O 1
ATOM 999 N N . LEU A 1 126 ? -17.733 -5.272 19.424 1.00 78.69 126 LEU A N 1
ATOM 1000 C CA . LEU A 1 126 ? -18.376 -5.285 20.731 1.00 78.69 126 LEU A CA 1
ATOM 1001 C C . LEU A 1 126 ? -18.765 -3.861 21.128 1.00 78.69 126 LEU A C 1
ATOM 1003 O O . LEU A 1 126 ? -17.923 -2.971 21.246 1.00 78.69 126 LEU A O 1
ATOM 1007 N N . ARG A 1 127 ? -20.061 -3.646 21.359 1.00 79.06 127 ARG A N 1
ATOM 1008 C CA . ARG A 1 127 ? -20.553 -2.426 22.000 1.00 79.06 127 ARG A CA 1
ATOM 1009 C C . ARG A 1 127 ? -20.578 -2.659 23.497 1.00 79.06 127 ARG A C 1
ATOM 1011 O O . ARG A 1 127 ? -21.340 -3.487 23.985 1.00 79.06 127 ARG A O 1
ATOM 1018 N N . VAL A 1 128 ? -19.735 -1.926 24.205 1.00 84.31 128 VAL A N 1
ATOM 1019 C CA . VAL A 1 128 ? -19.572 -2.051 25.649 1.00 84.31 128 VAL A CA 1
ATOM 1020 C C . VAL A 1 128 ? -20.118 -0.787 26.307 1.00 84.31 128 VAL A C 1
ATOM 1022 O O . VAL A 1 128 ? -19.874 0.318 25.824 1.00 84.31 128 VAL A O 1
ATOM 1025 N N . ASN A 1 129 ? -20.887 -0.946 27.385 1.00 90.56 129 ASN A N 1
ATOM 1026 C CA . ASN A 1 129 ? -21.391 0.181 28.171 1.00 90.56 129 ASN A CA 1
ATOM 1027 C C . ASN A 1 129 ? -20.198 0.950 28.792 1.00 90.56 129 ASN A C 1
ATOM 1029 O O . ASN A 1 129 ? -19.312 0.299 29.353 1.00 90.56 129 ASN A O 1
ATOM 1033 N N . PRO A 1 130 ? -20.167 2.299 28.735 1.00 89.81 130 PRO A N 1
ATOM 1034 C CA . PRO A 1 130 ? -19.180 3.116 29.444 1.00 89.81 130 PRO A CA 1
ATOM 1035 C C . PRO A 1 130 ? -18.925 2.703 30.903 1.00 89.81 130 PRO A C 1
ATOM 1037 O O . PRO A 1 130 ? -17.776 2.668 31.327 1.00 89.81 130 PRO A O 1
ATOM 1040 N N . GLU A 1 131 ? -19.960 2.314 31.651 1.00 91.25 131 GLU A N 1
ATOM 1041 C CA . GLU A 1 131 ? -19.843 1.880 33.054 1.00 91.25 131 GLU A CA 1
ATOM 1042 C C . GLU A 1 131 ? -18.995 0.605 33.209 1.00 91.25 131 GLU A C 1
ATOM 1044 O O . GLU A 1 131 ? -18.209 0.476 34.151 1.00 91.25 131 GLU A O 1
ATOM 1049 N N . PHE A 1 132 ? -19.102 -0.327 32.255 1.00 90.62 132 PHE A N 1
ATOM 1050 C CA . PHE A 1 132 ? -18.253 -1.519 32.215 1.00 90.62 132 PHE A CA 1
ATOM 1051 C C . PHE A 1 132 ? -16.801 -1.146 31.904 1.00 90.62 132 PHE A C 1
ATOM 1053 O O . PHE A 1 132 ? -15.887 -1.700 32.506 1.00 90.62 132 PHE A O 1
ATOM 1060 N N . ILE A 1 133 ? -16.581 -0.194 30.990 1.00 88.50 133 ILE A N 1
ATOM 1061 C CA . ILE A 1 133 ? -15.234 0.280 30.642 1.00 88.50 133 ILE A CA 1
ATOM 1062 C C . ILE A 1 133 ? -14.557 0.899 31.870 1.00 88.50 133 ILE A C 1
ATOM 1064 O O . ILE A 1 133 ? -13.396 0.595 32.138 1.00 88.50 133 ILE A O 1
ATOM 1068 N N . GLU A 1 134 ? -15.274 1.729 32.628 1.00 91.31 134 GLU A N 1
ATOM 1069 C CA . GLU A 1 134 ? -14.747 2.323 33.862 1.00 91.31 134 GLU A CA 1
ATOM 1070 C C . GLU A 1 134 ? -14.458 1.262 34.925 1.00 91.31 134 GLU A C 1
ATOM 1072 O O . GLU A 1 134 ? -13.387 1.280 35.523 1.00 91.31 134 GLU A O 1
ATOM 1077 N N . SER A 1 135 ? -15.345 0.279 35.090 1.00 89.00 135 SER A N 1
ATOM 1078 C CA . SER A 1 135 ? -15.118 -0.835 36.020 1.00 89.00 135 SER A CA 1
ATOM 1079 C C . SER A 1 135 ? -13.887 -1.670 35.640 1.00 89.00 135 SER A C 1
ATOM 1081 O O . SER A 1 135 ? -13.118 -2.068 36.508 1.00 89.00 135 SER A O 1
ATOM 1083 N N . TRP A 1 136 ? -13.672 -1.912 34.343 1.00 90.81 136 TRP A N 1
ATOM 1084 C CA . TRP A 1 136 ? -12.549 -2.707 33.841 1.00 90.81 136 TRP A CA 1
ATOM 1085 C C . TRP A 1 136 ? -11.192 -2.019 34.027 1.00 90.81 136 TRP A C 1
ATOM 1087 O O . TRP A 1 136 ? -10.209 -2.687 34.318 1.00 90.81 136 TRP A O 1
ATOM 1097 N N . LYS A 1 137 ? -11.122 -0.688 33.887 1.00 87.81 137 LYS A N 1
ATOM 1098 C CA . LYS A 1 137 ? -9.879 0.089 34.082 1.00 87.81 137 LYS A CA 1
ATOM 1099 C C . LYS A 1 137 ? -9.342 0.055 35.517 1.00 87.81 137 LYS A C 1
ATOM 1101 O O . LYS A 1 137 ? -8.203 0.457 35.733 1.00 87.81 137 LYS A O 1
ATOM 1106 N N . ILE A 1 138 ? -10.181 -0.318 36.483 1.00 89.12 138 ILE A N 1
ATOM 1107 C CA . ILE A 1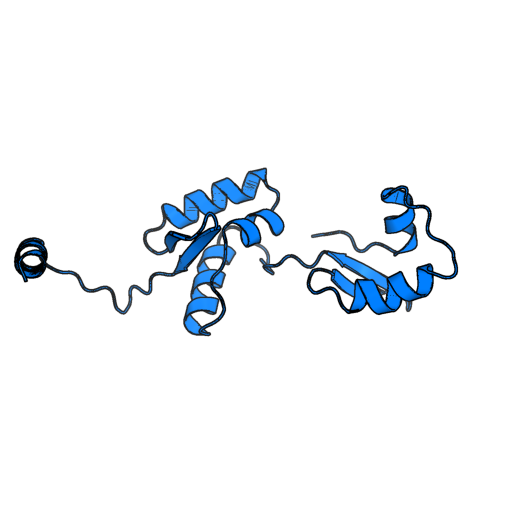 138 ? -9.858 -0.326 37.917 1.00 89.12 138 ILE A CA 1
ATOM 1108 C C . ILE A 1 138 ? -9.245 -1.677 38.347 1.00 89.12 138 ILE A C 1
ATOM 1110 O O . ILE A 1 138 ? -8.714 -1.776 39.452 1.00 89.12 138 ILE A O 1
ATOM 1114 N N . ILE A 1 139 ? -9.301 -2.698 37.483 1.00 69.88 139 ILE A N 1
ATOM 1115 C CA . ILE A 1 139 ? -8.646 -4.005 37.664 1.00 69.88 139 ILE A CA 1
ATOM 1116 C C . ILE A 1 139 ? -7.181 -3.905 37.233 1.00 69.88 139 ILE A C 1
ATOM 1118 O O . ILE A 1 139 ? -6.322 -4.410 37.990 1.00 69.88 139 ILE A O 1
#

pLDDT: mean 81.5, std 9.05, range [48.28, 93.94]

Sequence (139 aa):
QTDVILLDEIIERSCLTIDPSDKHSLAFEAFLSNEIIDVKRVDDINKFVYKPAIGFKAPIKLYPLSHLKSRHESCERAVTVGDIRDTILKARADSIIDSLIKSSDVVKVTNNKKEVLFYIDRAYALRVNPEFIESWKII